Protein AF-A0A6G3Z9A2-F1 (afdb_monomer_lite)

Foldseek 3Di:
DDDPCPPDVLNVVLVVLVVVVVVVVVVLVVVLVVCVVVVVPVVNVVSVVVCVVVVVVVVVVSVVSVVVSVVVVVVVD

Structure (mmCIF, N/CA/C/O backbone):
data_AF-A0A6G3Z9A2-F1
#
_entry.id   AF-A0A6G3Z9A2-F1
#
loop_
_atom_site.group_PDB
_atom_site.id
_atom_site.type_symbol
_atom_site.label_atom_id
_atom_site.label_alt_id
_atom_site.label_comp_id
_atom_site.label_asym_id
_atom_site.label_entity_id
_atom_site.label_seq_id
_atom_site.pdbx_PDB_ins_code
_atom_site.Cartn_x
_atom_site.Cartn_y
_atom_site.Cartn_z
_atom_site.occupancy
_atom_site.B_iso_or_equiv
_atom_site.auth_seq_id
_atom_site.auth_comp_id
_atom_site.auth_asym_id
_atom_site.auth_atom_id
_atom_site.pdbx_PDB_model_num
ATOM 1 N N . MET A 1 1 ? 32.804 0.158 -21.731 1.00 41.34 1 MET A N 1
ATOM 2 C CA . MET A 1 1 ? 32.497 1.604 -21.642 1.00 41.34 1 MET A CA 1
ATOM 3 C C . MET A 1 1 ? 31.080 1.744 -21.105 1.00 41.34 1 MET A C 1
ATOM 5 O O . MET A 1 1 ? 30.224 0.963 -21.490 1.00 41.34 1 MET A O 1
ATOM 9 N N . ARG A 1 2 ? 30.884 2.609 -20.105 1.00 46.06 2 ARG A N 1
ATOM 10 C CA . ARG A 1 2 ? 29.695 2.655 -19.239 1.00 46.06 2 ARG A CA 1
ATOM 11 C C . ARG A 1 2 ? 28.470 3.118 -20.035 1.00 46.06 2 ARG A C 1
ATOM 13 O O . ARG A 1 2 ? 28.458 4.254 -20.496 1.00 46.06 2 ARG A O 1
ATOM 20 N N . HIS A 1 3 ? 27.457 2.261 -20.170 1.00 49.31 3 HIS A N 1
ATOM 21 C CA . HIS A 1 3 ? 26.143 2.691 -20.644 1.00 49.31 3 HIS A CA 1
ATOM 22 C C . HIS A 1 3 ? 25.580 3.701 -19.635 1.00 49.31 3 HIS A C 1
ATOM 24 O O . HIS A 1 3 ? 25.509 3.383 -18.443 1.00 49.31 3 HIS A O 1
ATOM 30 N N . PRO A 1 4 ? 25.214 4.924 -20.054 1.00 50.78 4 PRO A N 1
ATOM 31 C CA . PRO A 1 4 ? 24.524 5.839 -19.169 1.00 50.78 4 PRO A CA 1
ATOM 32 C C . PRO A 1 4 ? 23.174 5.205 -18.840 1.00 50.78 4 PRO A C 1
ATOM 34 O O . PRO A 1 4 ? 22.316 5.059 -19.710 1.00 50.78 4 PRO A O 1
ATOM 37 N N . TYR A 1 5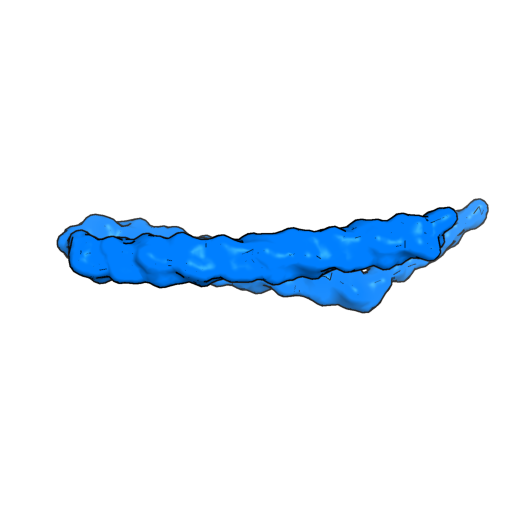 ? 23.006 4.807 -17.579 1.00 52.69 5 TYR A N 1
ATOM 38 C CA . TYR A 1 5 ? 21.724 4.478 -16.969 1.00 52.69 5 TYR A CA 1
ATOM 39 C C . TYR A 1 5 ? 20.838 5.724 -17.043 1.00 52.69 5 TYR A C 1
ATOM 41 O O . TYR A 1 5 ? 20.718 6.487 -16.089 1.00 52.69 5 TYR A O 1
ATOM 49 N N . THR A 1 6 ? 20.265 6.000 -18.210 1.00 54.38 6 THR A N 1
ATOM 50 C CA . THR A 1 6 ? 19.140 6.917 -18.317 1.00 54.38 6 THR A CA 1
ATOM 51 C C . THR A 1 6 ? 17.966 6.129 -17.760 1.00 54.38 6 THR A C 1
ATOM 53 O O . THR A 1 6 ? 17.580 5.145 -18.403 1.00 54.38 6 THR A O 1
ATOM 56 N N . PRO A 1 7 ? 17.436 6.472 -16.571 1.00 53.00 7 PRO A N 1
ATOM 57 C CA . PRO A 1 7 ? 16.227 5.836 -16.090 1.00 53.00 7 PRO A CA 1
ATOM 58 C C . PRO A 1 7 ? 15.153 6.130 -17.128 1.00 53.00 7 PRO A C 1
ATOM 60 O O . PRO A 1 7 ? 14.804 7.291 -17.360 1.00 53.00 7 PRO A O 1
ATOM 63 N N . SER A 1 8 ? 14.690 5.075 -17.792 1.00 64.12 8 SER A N 1
ATOM 64 C CA . SER A 1 8 ? 13.567 5.103 -18.718 1.00 64.12 8 SER A CA 1
ATOM 65 C C . SER A 1 8 ? 12.466 5.936 -18.068 1.00 64.12 8 SER A C 1
ATOM 67 O O . SER A 1 8 ? 12.176 5.752 -16.884 1.00 64.12 8 SER A O 1
ATOM 69 N N . TRP A 1 9 ? 11.871 6.886 -18.790 1.00 62.84 9 TRP A N 1
ATOM 70 C CA . TRP A 1 9 ? 10.845 7.782 -18.233 1.00 62.84 9 TRP A CA 1
ATOM 71 C C . TRP A 1 9 ? 9.732 6.991 -17.512 1.00 62.84 9 TRP A C 1
ATOM 73 O O . TRP A 1 9 ? 9.245 7.411 -16.462 1.00 62.84 9 TRP A O 1
ATOM 83 N N . LEU A 1 10 ? 9.458 5.772 -18.000 1.00 62.53 10 LEU A N 1
ATOM 84 C CA . LEU A 1 10 ? 8.606 4.757 -17.377 1.00 62.53 10 LEU A CA 1
ATOM 85 C C . LEU A 1 10 ? 9.060 4.289 -15.986 1.00 62.53 10 LEU A C 1
ATOM 87 O O . LEU A 1 10 ? 8.229 4.206 -15.091 1.00 62.53 10 LEU A O 1
ATOM 91 N N . PHE A 1 11 ? 10.349 4.028 -15.761 1.00 64.56 11 PHE A N 1
ATOM 92 C CA . PHE A 1 11 ? 10.871 3.608 -14.454 1.00 64.56 11 PHE A CA 1
ATOM 93 C C . PHE A 1 11 ? 10.729 4.726 -13.413 1.00 64.56 11 PHE A C 1
ATOM 95 O O . PHE A 1 11 ? 10.313 4.502 -12.276 1.00 64.56 11 PHE A O 1
ATOM 102 N N . ARG A 1 12 ? 10.974 5.978 -13.828 1.00 68.06 12 ARG A N 1
ATOM 103 C CA . ARG A 1 12 ? 10.698 7.160 -12.997 1.00 68.06 12 ARG A CA 1
ATOM 104 C C . ARG A 1 12 ? 9.211 7.310 -12.686 1.00 68.06 12 ARG A C 1
ATOM 106 O O . ARG A 1 12 ? 8.874 7.678 -11.561 1.00 68.06 12 ARG A O 1
ATOM 113 N N . PHE A 1 13 ? 8.340 7.032 -13.653 1.00 66.94 13 PHE A N 1
ATOM 114 C CA . PHE A 1 13 ? 6.892 7.037 -13.455 1.00 66.94 13 PHE A CA 1
ATOM 115 C C . PHE A 1 13 ? 6.442 5.941 -12.491 1.00 66.94 13 PHE A C 1
ATOM 117 O O . PHE A 1 13 ? 5.708 6.242 -11.554 1.00 66.94 13 PHE A O 1
ATOM 124 N N . ALA A 1 14 ? 6.936 4.714 -12.654 1.00 70.44 14 ALA A N 1
ATOM 125 C CA . ALA A 1 14 ? 6.629 3.589 -11.778 1.00 70.44 14 ALA A CA 1
ATOM 126 C C . ALA A 1 14 ? 7.047 3.877 -10.328 1.00 70.44 14 ALA A C 1
ATOM 128 O O . ALA A 1 14 ? 6.227 3.757 -9.421 1.00 70.44 14 ALA A O 1
ATOM 129 N N . ILE A 1 15 ? 8.271 4.372 -10.103 1.00 72.56 15 ILE A N 1
ATOM 130 C CA . ILE A 1 15 ? 8.739 4.776 -8.765 1.00 72.56 15 ILE A CA 1
ATOM 131 C C . ILE A 1 15 ? 7.888 5.911 -8.192 1.00 72.56 15 ILE A C 1
ATOM 133 O O . ILE A 1 15 ? 7.571 5.916 -7.002 1.00 72.56 15 ILE A O 1
ATOM 137 N N . ARG A 1 16 ? 7.514 6.893 -9.016 1.00 75.62 16 ARG A N 1
ATOM 138 C CA . ARG A 1 16 ? 6.691 8.019 -8.569 1.00 75.62 16 ARG A CA 1
ATOM 139 C C . ARG A 1 16 ? 5.295 7.549 -8.160 1.00 75.62 16 ARG A C 1
ATOM 141 O O . ARG A 1 16 ? 4.853 7.910 -7.074 1.00 75.62 16 ARG A O 1
ATOM 148 N N . ILE A 1 17 ? 4.646 6.717 -8.974 1.00 74.81 17 ILE A N 1
ATOM 149 C CA . ILE A 1 17 ? 3.343 6.109 -8.669 1.00 74.81 17 ILE A CA 1
ATOM 150 C C . ILE A 1 17 ? 3.438 5.269 -7.395 1.00 74.81 17 ILE A C 1
ATOM 152 O O . ILE A 1 17 ? 2.614 5.441 -6.503 1.00 74.81 17 ILE A O 1
ATOM 156 N N . LEU A 1 18 ? 4.478 4.443 -7.256 1.00 72.81 18 LEU A N 1
ATOM 157 C CA . LEU A 1 18 ? 4.703 3.629 -6.064 1.00 72.81 18 LEU A CA 1
ATOM 158 C C . LEU A 1 18 ? 4.871 4.488 -4.804 1.00 72.81 18 LEU A C 1
ATOM 160 O O . LEU A 1 18 ? 4.291 4.179 -3.767 1.00 72.81 18 LEU A O 1
ATOM 164 N N . LYS A 1 19 ? 5.614 5.598 -4.890 1.00 76.06 19 LYS A N 1
ATOM 165 C CA . LYS A 1 19 ? 5.787 6.536 -3.773 1.00 76.06 19 LYS A CA 1
ATOM 166 C C . LYS A 1 19 ? 4.456 7.160 -3.349 1.00 76.06 19 LYS A C 1
ATOM 168 O O . LYS A 1 19 ? 4.167 7.200 -2.156 1.00 76.06 19 LYS A O 1
ATOM 173 N N . TYR A 1 20 ? 3.654 7.641 -4.300 1.00 75.31 20 TYR A N 1
ATOM 174 C CA . TYR A 1 20 ? 2.328 8.193 -3.999 1.00 75.31 20 TYR A CA 1
ATOM 175 C C . TYR A 1 20 ? 1.369 7.124 -3.470 1.00 75.31 20 TYR A C 1
ATOM 177 O O . TYR A 1 20 ? 0.578 7.409 -2.575 1.00 75.31 20 TYR A O 1
ATOM 185 N N . PHE A 1 21 ? 1.481 5.891 -3.963 1.00 74.94 21 PHE A N 1
ATOM 186 C CA . PHE A 1 21 ? 0.695 4.765 -3.484 1.00 74.94 21 PHE A CA 1
ATOM 187 C C . PHE A 1 21 ? 1.019 4.415 -2.027 1.00 74.94 21 PHE A C 1
ATOM 189 O O . PHE A 1 21 ? 0.108 4.350 -1.205 1.00 74.94 21 PHE A O 1
ATOM 196 N N . LEU A 1 22 ? 2.304 4.283 -1.678 1.00 76.38 22 LEU A N 1
ATOM 197 C CA . LEU A 1 22 ? 2.732 4.079 -0.291 1.00 76.38 22 LEU A CA 1
ATOM 198 C C . LEU A 1 22 ? 2.253 5.214 0.618 1.00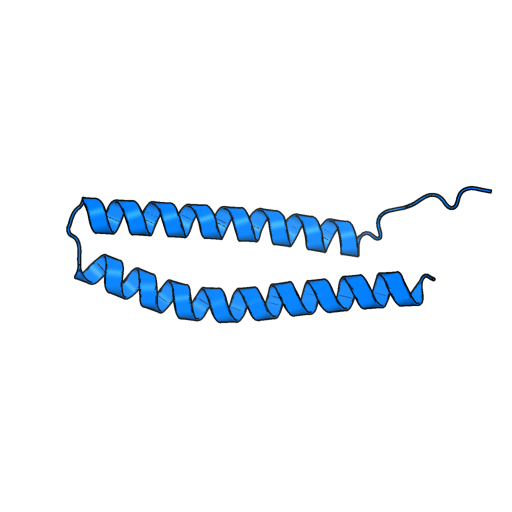 76.38 22 LEU A C 1
ATOM 200 O O . LEU A 1 22 ? 1.804 4.956 1.731 1.00 76.38 22 LEU A O 1
ATOM 204 N N . LEU A 1 23 ? 2.318 6.461 0.145 1.00 79.31 23 LEU A N 1
ATOM 205 C CA . LEU A 1 23 ? 1.860 7.619 0.912 1.00 79.31 23 LEU A CA 1
ATOM 206 C C . LEU A 1 23 ? 0.350 7.552 1.194 1.00 79.31 23 LEU A C 1
ATOM 208 O O . LEU A 1 23 ? -0.079 7.817 2.315 1.00 79.31 23 LEU A O 1
ATOM 212 N N . GLY A 1 24 ? -0.445 7.149 0.198 1.00 76.56 24 GLY A N 1
ATOM 213 C CA . GLY A 1 24 ? -1.878 6.902 0.357 1.00 76.56 24 GLY A CA 1
ATOM 214 C C . GLY A 1 24 ? -2.171 5.757 1.328 1.00 76.56 24 GLY A C 1
ATOM 215 O O . GLY A 1 24 ? -3.045 5.894 2.182 1.00 76.56 24 GLY A O 1
ATOM 216 N N . LEU A 1 25 ? -1.393 4.669 1.260 1.00 78.25 25 LEU A N 1
ATOM 217 C CA . LEU A 1 25 ? -1.484 3.547 2.198 1.00 78.25 25 LEU A CA 1
ATOM 218 C C . LEU A 1 25 ? -1.254 4.004 3.636 1.00 78.25 25 LEU A C 1
ATOM 220 O O . LEU A 1 25 ? -2.038 3.678 4.518 1.00 78.25 25 LEU A O 1
ATOM 224 N N . VAL A 1 26 ? -0.198 4.791 3.860 1.00 79.62 26 VAL A N 1
ATOM 225 C CA . VAL A 1 26 ? 0.130 5.337 5.180 1.00 79.62 26 VAL A CA 1
ATOM 226 C C . VAL A 1 26 ? -1.008 6.221 5.685 1.00 79.62 26 VAL A C 1
ATOM 228 O O . VAL A 1 26 ? -1.425 6.061 6.828 1.00 79.62 26 VAL A O 1
ATOM 231 N N . GLY A 1 27 ? -1.567 7.093 4.840 1.00 81.44 27 GLY A N 1
ATOM 232 C CA . GLY A 1 27 ? -2.731 7.908 5.200 1.00 81.44 27 GLY A CA 1
ATOM 233 C C . GLY A 1 27 ? -3.947 7.067 5.599 1.00 81.44 27 GLY A C 1
ATOM 234 O O . GLY A 1 27 ? -4.595 7.359 6.603 1.00 81.44 27 GLY A O 1
ATOM 235 N N . CYS A 1 28 ? -4.218 5.983 4.870 1.00 75.38 28 CYS A N 1
ATOM 236 C CA . CYS A 1 28 ? -5.303 5.059 5.197 1.00 75.38 28 CYS A CA 1
ATOM 237 C C . CYS A 1 28 ? -5.054 4.299 6.506 1.00 75.38 28 CYS A C 1
ATOM 239 O O . CYS A 1 28 ? -5.956 4.203 7.336 1.00 75.38 28 CYS A O 1
ATOM 241 N N . THR A 1 29 ? -3.826 3.834 6.741 1.00 78.31 29 THR A N 1
ATOM 242 C CA . THR A 1 29 ? -3.431 3.199 8.005 1.00 78.31 29 THR A CA 1
ATOM 243 C C . THR A 1 29 ? -3.609 4.160 9.179 1.00 78.31 29 THR A C 1
ATOM 245 O O . THR A 1 29 ? -4.187 3.785 10.195 1.00 78.31 29 THR A O 1
ATOM 248 N N . VAL A 1 30 ? -3.177 5.416 9.040 1.00 82.94 30 VAL A N 1
ATOM 249 C CA . VAL A 1 30 ? -3.338 6.442 10.082 1.00 82.94 30 VAL A CA 1
ATOM 250 C C . VAL A 1 30 ? -4.818 6.725 10.354 1.00 82.94 30 VAL A C 1
ATOM 252 O O . VAL A 1 30 ? -5.217 6.775 11.515 1.00 82.94 30 VAL A O 1
ATOM 255 N N . ALA A 1 31 ? -5.646 6.854 9.313 1.00 80.31 31 ALA A N 1
ATOM 256 C CA . ALA A 1 31 ? -7.087 7.051 9.460 1.00 80.31 31 ALA A CA 1
ATOM 257 C C . ALA A 1 31 ? -7.772 5.861 10.156 1.00 80.31 31 ALA A C 1
ATOM 259 O O . ALA A 1 31 ? -8.624 6.065 11.020 1.00 80.31 31 ALA A O 1
ATOM 260 N N . TYR A 1 32 ? -7.363 4.629 9.835 1.00 72.88 32 TYR A N 1
ATOM 261 C CA . TYR A 1 32 ? -7.846 3.423 10.506 1.00 72.88 32 TYR A CA 1
ATOM 262 C C . TYR A 1 32 ? -7.482 3.422 11.994 1.00 72.88 32 TYR A C 1
ATOM 264 O O . TYR A 1 32 ? -8.362 3.246 12.836 1.00 72.88 32 TYR A O 1
ATOM 272 N N . PHE A 1 33 ? -6.218 3.699 12.332 1.00 78.06 33 PHE A N 1
ATOM 273 C CA . PHE 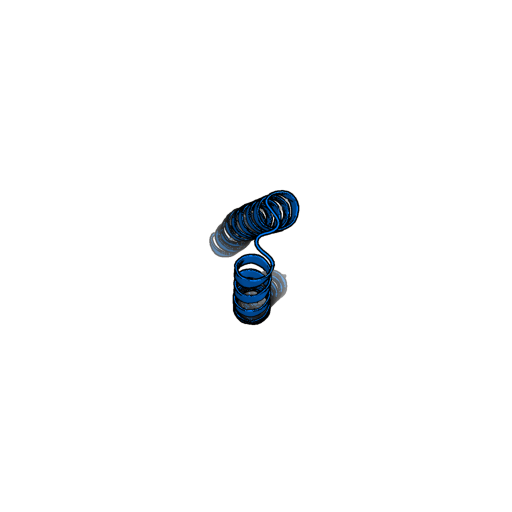A 1 33 ? -5.775 3.800 13.724 1.00 78.06 33 PHE A CA 1
ATOM 274 C C . PHE A 1 33 ? -6.536 4.885 14.491 1.00 78.06 33 PHE A C 1
ATOM 276 O O . PHE A 1 33 ? -6.989 4.626 15.603 1.00 78.06 33 PHE A O 1
ATOM 283 N N . LEU A 1 34 ? -6.745 6.065 13.897 1.00 79.50 34 LEU A N 1
ATOM 284 C CA . LEU A 1 34 ? -7.571 7.115 14.500 1.00 79.50 34 LEU A CA 1
ATOM 285 C C . LEU A 1 34 ? -9.000 6.624 14.753 1.00 79.50 34 LEU A C 1
ATOM 287 O O . LEU A 1 34 ? -9.532 6.814 15.841 1.00 79.50 34 LEU A O 1
ATOM 291 N N . SER A 1 35 ? -9.619 5.968 13.773 1.00 77.56 35 SER A N 1
ATOM 292 C CA . SER A 1 35 ? -10.995 5.479 13.889 1.00 77.56 35 SER A CA 1
ATOM 293 C C . SER A 1 35 ? -11.149 4.419 14.989 1.00 77.56 35 SER A C 1
ATOM 295 O O . SER A 1 35 ? -12.119 4.458 15.748 1.00 77.56 35 SER A O 1
ATOM 297 N N . VAL A 1 36 ? -10.156 3.532 15.133 1.00 74.94 36 VAL A N 1
ATOM 298 C CA . VAL A 1 36 ? -10.079 2.539 16.217 1.00 74.94 36 VAL A CA 1
ATOM 299 C C . VAL A 1 36 ? -9.898 3.215 17.577 1.00 74.94 36 VAL A C 1
ATOM 301 O O . VAL A 1 36 ? -10.620 2.887 18.514 1.00 74.94 36 VAL A O 1
ATOM 304 N N . VAL A 1 37 ? -8.984 4.186 17.689 1.00 78.62 37 VAL A N 1
ATOM 305 C CA . VAL A 1 37 ? -8.724 4.919 18.943 1.00 78.62 37 VAL A CA 1
ATOM 306 C C . VAL A 1 37 ? -9.942 5.730 19.388 1.00 78.62 37 VAL A C 1
ATOM 308 O O . VAL A 1 37 ? -10.228 5.793 20.579 1.00 78.62 37 VAL A O 1
ATOM 311 N N . LEU A 1 38 ? -10.695 6.310 18.449 1.00 79.50 38 LEU A N 1
ATOM 312 C CA . LEU A 1 38 ? -11.937 7.023 18.754 1.00 79.50 38 LEU A CA 1
ATOM 313 C C . LEU A 1 38 ? -13.130 6.079 19.030 1.00 79.50 38 LEU A C 1
ATOM 315 O O . LEU A 1 38 ? -14.216 6.558 19.346 1.00 79.50 38 LEU A O 1
ATOM 319 N N . GLY A 1 39 ? -12.963 4.754 18.922 1.00 72.38 39 GLY A N 1
ATOM 320 C CA . GLY A 1 39 ? -14.013 3.773 19.221 1.00 72.38 39 GLY A CA 1
ATOM 321 C C . GLY A 1 39 ? -15.130 3.689 18.172 1.00 72.38 39 GLY A C 1
ATOM 322 O O . GLY A 1 39 ? -16.182 3.102 18.429 1.00 72.38 39 GLY A O 1
ATOM 323 N N . PHE A 1 40 ? -14.924 4.243 16.973 1.00 70.62 40 PHE A N 1
ATOM 324 C CA . PHE A 1 40 ? -15.902 4.213 15.884 1.00 70.62 40 PHE A CA 1
ATOM 325 C C . PHE A 1 40 ? -15.858 2.871 15.133 1.00 70.62 40 PHE A C 1
ATOM 327 O O . PHE A 1 40 ? -15.446 2.799 13.977 1.00 70.62 40 PHE A O 1
ATOM 334 N N . ASN A 1 41 ? -16.331 1.799 15.776 1.00 65.12 41 ASN A N 1
ATOM 335 C CA . ASN A 1 41 ? -16.319 0.433 15.221 1.00 65.12 41 ASN A CA 1
ATOM 336 C C . ASN A 1 41 ? -17.035 0.284 13.864 1.00 65.12 41 ASN A C 1
ATOM 338 O O . ASN A 1 41 ? -16.661 -0.551 13.046 1.00 65.12 41 ASN A O 1
ATOM 342 N N . VAL A 1 42 ? -18.065 1.090 13.599 1.00 68.31 42 VAL A N 1
ATOM 343 C CA . VAL A 1 42 ? -18.783 1.056 12.311 1.00 68.31 42 VAL A CA 1
ATOM 344 C C . VAL A 1 42 ? -17.946 1.687 11.195 1.00 68.31 42 VAL A C 1
ATOM 346 O O . VAL A 1 42 ? -17.933 1.215 10.060 1.00 68.31 42 VAL A O 1
ATOM 349 N N . LEU A 1 43 ? -17.222 2.753 11.529 1.00 68.56 43 LEU A N 1
ATOM 350 C CA . LEU A 1 43 ? -16.438 3.547 10.589 1.00 68.56 43 LEU A CA 1
ATOM 351 C C . LEU A 1 43 ? -15.111 2.844 10.270 1.00 68.56 43 LEU A C 1
ATOM 353 O O . LEU A 1 43 ? -14.695 2.834 9.113 1.00 68.56 43 LEU A O 1
ATOM 357 N N . SER A 1 44 ? -14.517 2.158 11.254 1.00 69.94 44 SER A N 1
ATOM 358 C CA . SER A 1 44 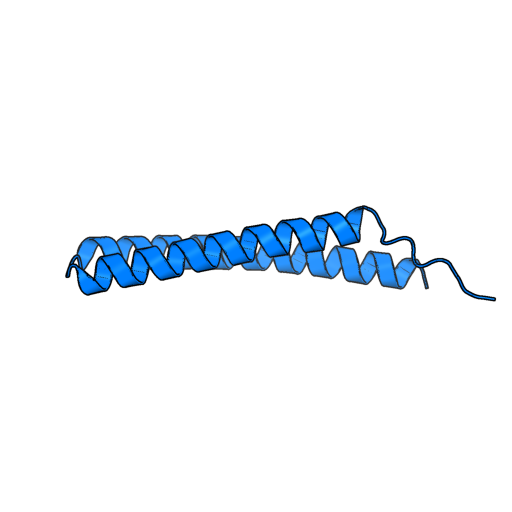? -13.357 1.287 11.048 1.00 69.94 44 SER A CA 1
ATOM 359 C C . SER A 1 44 ? -13.693 0.096 10.145 1.00 69.94 44 SER A C 1
ATOM 361 O O . SER A 1 44 ? -12.929 -0.189 9.226 1.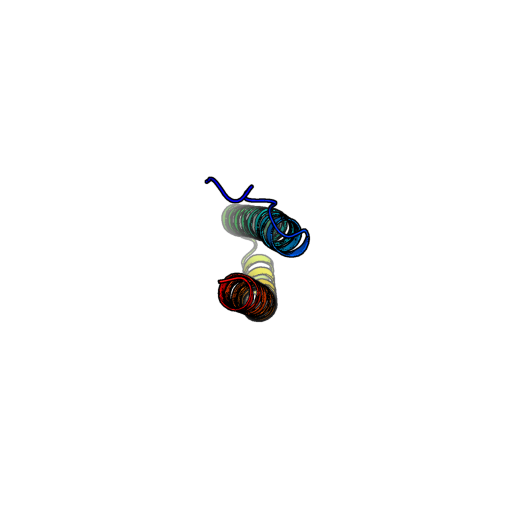00 69.94 44 SER A O 1
ATOM 363 N N . GLY A 1 45 ? -14.858 -0.540 10.323 1.00 72.31 45 GLY A N 1
ATOM 364 C CA . GLY A 1 45 ? -15.321 -1.628 9.457 1.00 72.31 45 GLY A CA 1
ATOM 365 C C . GLY A 1 45 ? -15.515 -1.188 8.003 1.00 72.31 45 GLY A C 1
ATOM 366 O O . GLY A 1 45 ? -15.030 -1.847 7.084 1.00 72.31 45 GLY A O 1
ATOM 367 N N . PHE A 1 46 ? -16.147 -0.030 7.784 1.00 76.69 46 PHE A N 1
ATOM 368 C CA . PHE A 1 46 ? -16.298 0.541 6.441 1.00 76.69 46 PHE A CA 1
ATOM 369 C C . PHE A 1 46 ? -14.946 0.896 5.810 1.00 76.69 46 PHE A C 1
ATOM 371 O O . PHE A 1 46 ? -14.740 0.639 4.623 1.00 76.69 46 PHE A O 1
ATOM 378 N N . LEU A 1 47 ? -14.010 1.438 6.600 1.00 74.25 47 LEU A N 1
ATOM 379 C CA . LEU A 1 47 ? -12.650 1.717 6.142 1.00 74.25 47 LEU A CA 1
ATOM 380 C C . LEU A 1 47 ? -11.925 0.441 5.727 1.00 74.25 47 LEU A C 1
ATOM 382 O O . LEU A 1 47 ? -11.270 0.455 4.696 1.00 74.25 47 LEU A O 1
ATOM 386 N N . VAL A 1 48 ? -12.045 -0.647 6.492 1.00 76.06 48 VAL A N 1
ATOM 387 C CA . VAL A 1 48 ? -11.382 -1.923 6.185 1.00 76.06 48 VAL A CA 1
ATOM 388 C C . VAL A 1 48 ? -11.914 -2.519 4.893 1.00 76.06 48 VAL A C 1
ATOM 390 O O . VAL A 1 48 ? -11.113 -2.892 4.046 1.00 76.06 48 VAL A O 1
ATOM 393 N N . VAL A 1 49 ? -13.233 -2.547 4.690 1.00 79.38 49 VAL A N 1
ATOM 394 C CA . VAL A 1 49 ? -13.825 -3.074 3.448 1.00 79.38 49 VAL A CA 1
ATOM 395 C C . VAL A 1 49 ? -13.425 -2.220 2.245 1.00 79.38 49 VAL A C 1
ATOM 397 O O . VAL A 1 49 ? -13.065 -2.746 1.189 1.00 79.38 49 VAL A O 1
ATOM 400 N N . LEU A 1 50 ? -13.450 -0.893 2.399 1.00 77.25 50 LEU A N 1
ATOM 401 C CA . LEU A 1 50 ? -13.004 0.018 1.351 1.00 77.25 50 LEU A CA 1
ATOM 402 C C . LEU A 1 50 ? -11.515 -0.185 1.057 1.00 77.25 50 LEU A C 1
ATOM 404 O O . LEU A 1 50 ? -11.131 -0.227 -0.112 1.00 77.25 50 LEU A O 1
ATOM 408 N N . LEU A 1 51 ? -10.705 -0.341 2.108 1.00 76.06 51 LEU A N 1
ATOM 409 C CA . LEU A 1 51 ? -9.273 -0.558 2.020 1.00 76.06 51 LEU A CA 1
ATOM 410 C C . LEU A 1 51 ? -8.973 -1.894 1.360 1.00 76.06 51 LEU A C 1
ATOM 412 O O . LEU A 1 51 ? -8.220 -1.874 0.411 1.00 76.06 51 LEU A O 1
ATOM 416 N N . GLU A 1 52 ? -9.570 -3.018 1.756 1.00 77.44 52 GLU A N 1
ATOM 417 C CA . GLU A 1 52 ? -9.372 -4.317 1.094 1.00 77.44 52 GLU A CA 1
ATOM 418 C C . GLU A 1 52 ? -9.681 -4.239 -0.403 1.00 77.44 52 GLU A C 1
ATOM 420 O O . GLU A 1 52 ? -8.876 -4.658 -1.240 1.00 77.44 52 GLU A O 1
ATOM 425 N N . ASN A 1 53 ? -10.816 -3.630 -0.751 1.00 77.50 53 ASN A N 1
ATOM 426 C CA . ASN A 1 53 ? -11.245 -3.517 -2.137 1.00 77.50 53 ASN A CA 1
ATOM 427 C C . ASN A 1 53 ? -10.328 -2.590 -2.961 1.00 77.50 53 ASN A C 1
ATOM 429 O O . ASN A 1 53 ? -10.010 -2.879 -4.118 1.00 77.50 53 ASN A O 1
ATOM 433 N N . TRP A 1 54 ? -9.868 -1.479 -2.374 1.00 74.81 54 TRP A N 1
ATOM 434 C CA . TRP A 1 54 ? -8.914 -0.566 -3.014 1.00 74.81 54 TRP A CA 1
ATOM 435 C C . TRP A 1 54 ? -7.497 -1.136 -3.056 1.00 74.81 54 TRP A C 1
ATOM 437 O O . TRP A 1 54 ? -6.809 -0.976 -4.062 1.00 74.81 54 TRP A O 1
ATOM 447 N N . LEU A 1 55 ? -7.070 -1.825 -2.003 1.00 75.25 55 LEU A N 1
ATOM 448 C CA . LEU A 1 55 ? -5.743 -2.402 -1.838 1.00 75.25 55 LEU A CA 1
ATOM 449 C C . LEU A 1 55 ? -5.515 -3.491 -2.876 1.00 75.25 55 LEU A C 1
ATOM 451 O O . LEU A 1 55 ? -4.507 -3.440 -3.567 1.00 75.25 55 LEU A O 1
ATOM 455 N N . MET A 1 56 ? -6.469 -4.409 -3.055 1.00 72.94 56 MET A N 1
ATOM 456 C CA . MET A 1 56 ? -6.415 -5.437 -4.100 1.00 72.94 56 MET A CA 1
ATOM 457 C C . MET A 1 56 ? -6.275 -4.811 -5.492 1.00 72.94 56 MET A C 1
ATOM 459 O O . MET A 1 56 ? -5.382 -5.174 -6.257 1.00 72.94 56 MET A O 1
ATOM 463 N N . ARG A 1 57 ? -7.113 -3.815 -5.810 1.00 78.56 57 ARG A N 1
ATOM 464 C CA . ARG A 1 57 ? -7.067 -3.118 -7.105 1.00 78.56 57 ARG A CA 1
ATOM 465 C C . ARG A 1 57 ? -5.747 -2.393 -7.331 1.00 78.56 57 ARG A C 1
ATOM 467 O O . ARG A 1 57 ? -5.161 -2.510 -8.403 1.00 78.56 57 ARG A O 1
ATOM 474 N N . LEU A 1 58 ? -5.274 -1.650 -6.338 1.00 74.19 58 LEU A N 1
ATOM 475 C CA . LEU A 1 58 ? -4.030 -0.902 -6.456 1.00 74.19 58 LEU A CA 1
ATOM 476 C C . LEU A 1 58 ? -2.823 -1.823 -6.502 1.00 74.19 58 LEU A C 1
ATOM 478 O O . LEU A 1 58 ? -1.912 -1.560 -7.273 1.00 74.19 58 LEU A O 1
ATOM 482 N N . LEU A 1 59 ? -2.827 -2.914 -5.740 1.00 75.56 59 LEU A N 1
ATOM 483 C CA . LEU A 1 59 ? -1.765 -3.906 -5.772 1.00 75.56 59 LEU A CA 1
ATOM 484 C C . LEU A 1 59 ? -1.677 -4.540 -7.159 1.00 75.56 59 LEU A C 1
ATOM 486 O O . LEU A 1 59 ? -0.585 -4.592 -7.706 1.00 75.56 59 LEU A O 1
ATOM 490 N N . VAL A 1 60 ? -2.803 -4.902 -7.781 1.00 79.31 60 VAL A N 1
ATOM 491 C CA . VAL A 1 60 ? -2.829 -5.382 -9.174 1.00 79.31 60 VAL A CA 1
ATOM 492 C C . VAL A 1 60 ? -2.272 -4.334 -10.141 1.00 79.31 60 VAL A C 1
ATOM 494 O O . VAL A 1 60 ? -1.423 -4.658 -10.968 1.00 79.31 60 VAL A O 1
ATOM 497 N N . VAL A 1 61 ? -2.691 -3.070 -10.027 1.00 76.56 61 VAL A N 1
ATOM 498 C CA . VAL A 1 61 ? -2.210 -1.987 -10.904 1.00 76.56 61 VAL A CA 1
ATOM 499 C C . VAL A 1 61 ? -0.708 -1.751 -10.730 1.00 76.56 61 VAL A C 1
ATOM 501 O O . VAL A 1 61 ? 0.021 -1.662 -11.716 1.00 76.56 61 VAL A O 1
ATOM 504 N N . VAL A 1 62 ? -0.228 -1.691 -9.489 1.00 73.88 62 VAL A N 1
ATOM 505 C CA . VAL A 1 62 ? 1.185 -1.490 -9.147 1.00 73.88 62 VAL A CA 1
ATOM 506 C C . VAL A 1 62 ? 2.026 -2.681 -9.593 1.00 73.88 62 VAL A C 1
ATOM 508 O O . VAL A 1 62 ? 3.091 -2.484 -10.170 1.00 73.88 62 VAL A O 1
ATOM 511 N N . PHE A 1 63 ? 1.548 -3.907 -9.383 1.00 74.94 63 PHE A N 1
ATOM 512 C CA . PHE A 1 63 ? 2.242 -5.121 -9.802 1.00 74.94 63 PHE A CA 1
ATOM 513 C C . PHE A 1 63 ? 2.309 -5.216 -11.326 1.00 74.94 63 PHE A C 1
ATOM 515 O O . PHE A 1 63 ? 3.358 -5.537 -11.874 1.00 74.94 63 PHE A O 1
ATOM 522 N N . SER A 1 64 ? 1.232 -4.848 -12.022 1.00 76.94 64 SER A N 1
ATOM 523 C CA . SER A 1 64 ? 1.211 -4.791 -13.482 1.00 76.94 64 SER A CA 1
ATOM 524 C C . SER A 1 64 ? 2.171 -3.723 -14.015 1.00 76.94 64 SER A C 1
ATOM 526 O O . SER A 1 64 ? 2.920 -3.991 -14.949 1.00 76.94 64 SER A O 1
ATOM 528 N N . LEU A 1 65 ? 2.212 -2.534 -13.405 1.00 70.94 65 LEU A N 1
ATOM 529 C CA . LEU A 1 65 ? 3.184 -1.481 -13.732 1.00 70.94 65 LEU A CA 1
ATOM 530 C C . LEU A 1 65 ? 4.626 -1.922 -13.457 1.00 70.94 65 LEU A C 1
ATOM 532 O O . LEU A 1 65 ? 5.512 -1.642 -14.261 1.00 70.94 65 LEU A O 1
ATOM 536 N N . GLY A 1 66 ? 4.855 -2.628 -12.350 1.00 71.06 66 GLY A N 1
ATOM 537 C CA . GLY A 1 66 ? 6.143 -3.221 -12.005 1.00 71.06 66 GLY A CA 1
ATOM 538 C C . GLY A 1 66 ? 6.577 -4.274 -13.023 1.00 71.06 66 GLY A C 1
ATOM 539 O O . GLY A 1 66 ? 7.705 -4.223 -13.501 1.00 71.06 66 GLY A O 1
ATOM 540 N N . ALA A 1 67 ? 5.675 -5.171 -13.425 1.00 74.38 67 ALA A N 1
ATOM 541 C CA . ALA A 1 67 ? 5.936 -6.181 -14.446 1.00 74.38 67 ALA A CA 1
ATOM 542 C C . ALA A 1 67 ? 6.268 -5.543 -15.801 1.00 74.38 67 ALA A C 1
ATOM 544 O O . ALA A 1 67 ? 7.257 -5.918 -16.422 1.00 74.38 67 ALA A O 1
ATOM 545 N N . ILE A 1 68 ? 5.506 -4.530 -16.230 1.00 73.56 68 ILE A N 1
ATOM 546 C CA . ILE A 1 68 ? 5.804 -3.770 -17.452 1.00 73.56 68 ILE A CA 1
ATOM 547 C C . ILE A 1 68 ? 7.185 -3.117 -17.342 1.00 73.56 68 ILE A C 1
ATOM 549 O O . ILE A 1 68 ? 7.968 -3.214 -18.282 1.00 73.56 68 ILE A O 1
ATOM 553 N N . ALA A 1 69 ? 7.514 -2.512 -16.196 1.00 68.69 69 ALA A N 1
ATOM 554 C CA . ALA A 1 69 ? 8.823 -1.907 -15.969 1.00 68.69 69 ALA A CA 1
ATOM 555 C C . ALA A 1 69 ? 9.960 -2.938 -16.08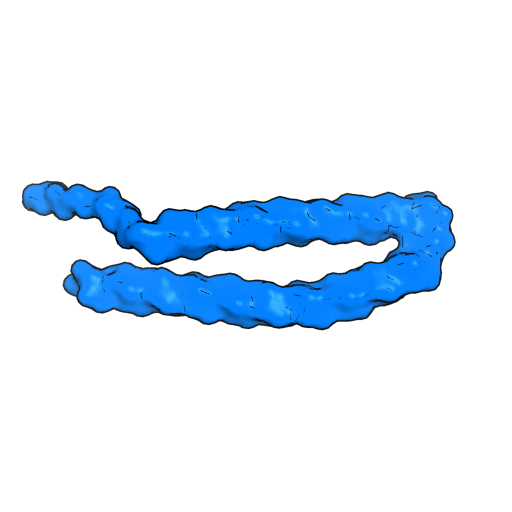5 1.00 68.69 69 ALA A C 1
ATOM 557 O O . ALA A 1 69 ? 10.922 -2.693 -16.810 1.00 68.69 69 ALA A O 1
ATOM 558 N N . VAL A 1 70 ? 9.824 -4.109 -15.453 1.00 69.62 70 VAL A N 1
ATOM 559 C CA . VAL A 1 70 ? 10.808 -5.204 -15.524 1.00 69.62 70 VAL A CA 1
ATOM 560 C C . VAL A 1 70 ? 10.944 -5.745 -16.948 1.00 69.62 70 VAL A C 1
ATOM 562 O O . VAL A 1 70 ? 12.061 -5.929 -17.419 1.00 69.62 70 VAL A O 1
ATOM 565 N N . VAL A 1 71 ? 9.837 -5.940 -17.672 1.00 72.31 71 VAL A N 1
ATOM 566 C CA . VAL A 1 71 ? 9.859 -6.392 -19.074 1.00 72.31 71 VAL A CA 1
ATOM 567 C C . VAL A 1 71 ? 10.528 -5.355 -19.975 1.00 72.31 71 VAL A C 1
ATOM 569 O O . VAL A 1 71 ? 11.344 -5.717 -20.816 1.00 72.31 71 VAL A O 1
ATOM 572 N N . THR A 1 72 ? 10.249 -4.061 -19.787 1.00 63.12 72 THR A N 1
ATOM 573 C CA . THR A 1 72 ? 10.931 -3.002 -20.547 1.00 63.12 72 THR A CA 1
ATOM 574 C C . THR A 1 72 ? 12.416 -2.891 -20.219 1.00 63.12 72 THR A C 1
ATOM 576 O O . THR A 1 72 ? 13.199 -2.580 -21.111 1.00 63.12 72 THR A O 1
ATOM 579 N N . GLU A 1 73 ? 12.820 -3.156 -18.974 1.00 59.41 73 GLU A N 1
ATOM 580 C CA . GLU A 1 73 ? 14.233 -3.219 -18.589 1.00 59.41 73 GLU A CA 1
ATOM 581 C C . GLU A 1 73 ? 14.910 -4.443 -19.227 1.00 59.41 73 GLU A C 1
ATOM 583 O O . GLU A 1 73 ? 16.011 -4.333 -19.757 1.00 59.41 73 GLU A O 1
ATOM 588 N N . SER A 1 74 ? 14.216 -5.587 -19.260 1.00 59.28 74 SER A N 1
ATOM 589 C CA . SER A 1 74 ? 14.711 -6.834 -19.851 1.00 59.28 74 SER A CA 1
ATOM 590 C C . SER A 1 74 ? 14.790 -6.800 -21.377 1.00 59.28 74 SER A C 1
ATOM 592 O O . SER A 1 74 ? 15.665 -7.447 -21.927 1.00 59.28 74 SER A O 1
ATOM 594 N N . LEU A 1 75 ? 13.906 -6.069 -22.064 1.00 58.19 75 LEU A N 1
ATOM 595 C CA . LEU A 1 75 ? 13.976 -5.844 -23.518 1.00 58.19 75 LEU A CA 1
ATOM 596 C C . LEU A 1 75 ? 15.088 -4.865 -23.915 1.00 58.19 75 LEU A C 1
ATOM 598 O O . LEU A 1 75 ? 15.421 -4.749 -25.093 1.00 58.19 75 LEU A O 1
ATOM 602 N N . ARG A 1 76 ? 15.609 -4.105 -22.948 1.00 51.44 76 ARG A N 1
ATOM 603 C CA . ARG A 1 76 ? 16.711 -3.162 -23.150 1.00 51.44 76 ARG A CA 1
ATOM 604 C C . ARG A 1 76 ? 18.084 -3.815 -22.936 1.00 51.44 76 ARG A C 1
ATOM 606 O O . ARG A 1 76 ? 19.085 -3.171 -23.252 1.00 51.44 76 ARG A O 1
ATOM 613 N N . TYR A 1 77 ? 18.116 -5.034 -22.394 1.00 46.03 77 TYR A N 1
ATOM 614 C CA . TYR A 1 77 ? 19.299 -5.882 -22.221 1.00 46.03 77 TYR A CA 1
ATOM 615 C C . TYR A 1 77 ? 19.397 -6.896 -23.365 1.00 46.03 77 TYR A C 1
ATOM 617 O O . TYR A 1 77 ? 20.541 -7.194 -23.769 1.00 46.03 77 TYR A O 1
#

Secondary structure (DSSP, 8-state):
--------HHHHHHHHHHHHHHHHHHHHHHHHHHHHHTT-HHHHHHHHHHHHHHHHHHHHHHHHHHHHHHHHHHTT-

Radius of gyration: 17.71 Å; chains: 1; bounding box: 51×15×43 Å

pLDDT: mean 70.54, std 9.39, range [41.34, 82.94]

Sequence (77 aa):
MRHPYTPSWLFRFAIRILKYFLLGLVGCTVAYFLSVVLGFNVLSGFLVVLLENWLMRLLVVVFSLGAIAVVTESLRY